Protein AF-A0A4Q0LQP7-F1 (afdb_monomer_lite)

Structure (mmCIF, N/CA/C/O backbone):
data_AF-A0A4Q0LQP7-F1
#
_entry.id   AF-A0A4Q0LQP7-F1
#
loop_
_atom_site.group_PDB
_atom_site.id
_atom_site.type_symbol
_atom_site.label_atom_id
_atom_site.label_alt_id
_atom_site.label_comp_id
_atom_site.label_asym_id
_atom_site.label_entity_id
_atom_site.label_seq_id
_atom_site.pdbx_PDB_ins_code
_atom_site.Cartn_x
_atom_site.Cartn_y
_atom_site.Cartn_z
_atom_site.occupancy
_atom_site.B_iso_or_equiv
_atom_site.auth_seq_id
_atom_site.auth_comp_id
_atom_site.auth_asym_id
_atom_site.auth_atom_id
_atom_site.pdbx_PDB_model_num
ATOM 1 N N . MET A 1 1 ? 5.073 -2.987 -25.638 1.00 59.25 1 MET A N 1
ATOM 2 C CA . MET A 1 1 ? 6.268 -2.720 -24.806 1.00 59.25 1 MET A CA 1
ATOM 3 C C . MET A 1 1 ? 6.716 -4.019 -24.148 1.00 59.25 1 MET A C 1
ATOM 5 O O . MET A 1 1 ? 5.891 -4.662 -23.502 1.00 59.25 1 MET A O 1
ATOM 9 N N . LYS A 1 2 ? 7.966 -4.458 -24.356 1.00 67.31 2 LYS A N 1
ATOM 10 C CA . LYS A 1 2 ? 8.493 -5.663 -23.695 1.00 67.31 2 LYS A CA 1
ATOM 11 C C . LYS A 1 2 ? 8.676 -5.335 -22.215 1.00 67.31 2 LYS A C 1
ATOM 13 O O . LYS A 1 2 ? 9.517 -4.520 -21.860 1.00 67.31 2 LYS A O 1
ATOM 18 N N . THR A 1 3 ? 7.813 -5.884 -21.370 1.00 70.31 3 THR A N 1
ATOM 19 C CA . THR A 1 3 ? 7.786 -5.569 -19.940 1.00 70.31 3 THR A CA 1
ATOM 20 C C . THR A 1 3 ? 8.863 -6.390 -19.235 1.00 70.31 3 THR A C 1
ATOM 22 O O . THR A 1 3 ? 8.670 -7.578 -18.989 1.00 70.31 3 THR A O 1
ATOM 25 N N . THR A 1 4 ? 10.022 -5.780 -18.980 1.00 87.50 4 THR A N 1
ATOM 26 C CA . THR A 1 4 ? 11.110 -6.386 -18.197 1.00 87.50 4 THR A CA 1
ATOM 27 C C . THR A 1 4 ? 10.809 -6.310 -16.703 1.00 87.50 4 THR A C 1
ATOM 29 O O . THR A 1 4 ? 10.023 -5.471 -16.261 1.00 87.50 4 THR A O 1
ATOM 32 N N . ASP A 1 5 ? 11.453 -7.157 -15.901 1.00 88.88 5 ASP A N 1
ATOM 33 C CA . ASP A 1 5 ? 11.241 -7.156 -14.447 1.00 88.88 5 ASP A CA 1
ATOM 34 C C . ASP A 1 5 ? 11.709 -5.863 -13.780 1.00 88.88 5 ASP A C 1
ATOM 36 O O . ASP A 1 5 ? 11.017 -5.334 -12.913 1.00 88.88 5 ASP A O 1
ATOM 40 N N . SER A 1 6 ? 12.809 -5.283 -14.264 1.00 90.94 6 SER A N 1
ATOM 41 C CA . SER A 1 6 ? 13.293 -3.970 -13.827 1.00 90.94 6 SER A CA 1
ATOM 42 C C . SER A 1 6 ? 12.255 -2.863 -14.028 1.00 90.94 6 SER A C 1
ATOM 44 O O . SER A 1 6 ? 12.038 -2.044 -13.138 1.00 90.94 6 SER A O 1
ATOM 46 N N . LEU A 1 7 ? 11.561 -2.868 -15.167 1.00 91.19 7 LEU A N 1
ATOM 47 C CA . LEU A 1 7 ? 10.501 -1.911 -15.455 1.00 91.19 7 LEU A CA 1
ATOM 48 C C . LEU A 1 7 ? 9.297 -2.114 -14.528 1.00 91.19 7 LEU A C 1
ATOM 50 O O . LEU A 1 7 ? 8.746 -1.136 -14.032 1.00 91.19 7 LEU A O 1
ATOM 54 N N . ILE A 1 8 ? 8.884 -3.361 -14.278 1.00 91.12 8 ILE A N 1
ATOM 55 C CA . ILE A 1 8 ? 7.777 -3.645 -13.353 1.00 91.12 8 ILE A CA 1
ATOM 56 C C . ILE A 1 8 ? 8.114 -3.132 -11.948 1.00 91.12 8 ILE A C 1
ATOM 58 O O . ILE A 1 8 ? 7.273 -2.487 -11.326 1.00 91.12 8 ILE A O 1
ATOM 62 N N . LEU A 1 9 ? 9.340 -3.364 -11.467 1.00 92.19 9 LEU A N 1
ATOM 63 C CA . LEU A 1 9 ? 9.798 -2.843 -10.177 1.00 92.19 9 LEU A CA 1
ATOM 64 C C . LEU A 1 9 ? 9.791 -1.311 -10.148 1.00 92.19 9 LEU A C 1
ATOM 66 O O . LEU A 1 9 ? 9.243 -0.727 -9.215 1.00 92.19 9 LEU A O 1
ATOM 70 N N . ALA A 1 10 ? 10.331 -0.658 -11.180 1.00 92.50 10 ALA A N 1
ATOM 71 C CA . ALA A 1 10 ? 10.339 0.801 -11.279 1.00 92.50 10 ALA A CA 1
ATOM 72 C C . ALA A 1 10 ? 8.916 1.387 -11.264 1.00 92.50 10 ALA A C 1
ATOM 74 O O . ALA A 1 10 ? 8.652 2.358 -10.556 1.00 92.50 10 ALA A O 1
ATOM 75 N N . LEU A 1 11 ? 7.981 0.763 -11.984 1.00 91.81 11 LEU A N 1
ATOM 76 C CA . LEU A 1 11 ? 6.573 1.160 -12.003 1.00 91.81 11 LEU A CA 1
ATOM 77 C C . LEU A 1 11 ? 5.895 0.971 -10.640 1.00 91.81 11 LEU A C 1
ATOM 79 O O . LEU A 1 11 ? 5.125 1.830 -10.228 1.00 91.81 11 LEU A O 1
ATOM 83 N N . LEU A 1 12 ? 6.193 -0.109 -9.913 1.00 90.94 12 LEU A N 1
ATOM 84 C CA . LEU A 1 12 ? 5.658 -0.324 -8.562 1.00 90.94 12 LEU A CA 1
ATOM 85 C C . LEU A 1 12 ? 6.193 0.706 -7.558 1.00 90.94 12 LEU A C 1
ATOM 87 O O . LEU A 1 12 ? 5.434 1.209 -6.729 1.00 90.94 12 LEU A O 1
ATOM 91 N N . ILE A 1 13 ? 7.478 1.056 -7.653 1.00 90.19 13 ILE A N 1
ATOM 92 C CA . ILE A 1 13 ? 8.085 2.114 -6.835 1.00 90.19 13 ILE A CA 1
ATOM 93 C C . ILE A 1 13 ? 7.454 3.469 -7.170 1.00 90.19 13 ILE A C 1
ATOM 95 O O . ILE A 1 13 ? 7.105 4.225 -6.262 1.00 90.19 13 ILE A O 1
ATOM 99 N N . TRP A 1 14 ? 7.252 3.762 -8.459 1.00 92.06 14 TRP A N 1
ATOM 100 C CA . TRP A 1 14 ? 6.548 4.968 -8.892 1.00 92.06 14 TRP A CA 1
ATOM 101 C C . TRP A 1 14 ? 5.140 5.002 -8.301 1.00 92.06 14 TRP A C 1
ATOM 103 O O . TRP A 1 14 ? 4.782 5.985 -7.651 1.00 92.06 14 TRP A O 1
ATOM 113 N N . GLN A 1 15 ? 4.362 3.930 -8.469 1.00 91.56 15 GLN A N 1
ATOM 114 C CA . GLN A 1 15 ? 3.002 3.831 -7.945 1.00 91.56 15 GLN A CA 1
ATOM 115 C C . GLN A 1 15 ? 2.959 4.184 -6.451 1.00 91.56 15 GLN A C 1
ATOM 117 O O . GLN A 1 15 ? 2.160 5.035 -6.048 1.00 91.56 15 GLN A O 1
ATOM 122 N N . ALA A 1 16 ? 3.862 3.596 -5.657 1.00 88.69 16 ALA A N 1
ATOM 123 C CA . ALA A 1 16 ? 3.987 3.877 -4.230 1.00 88.69 16 ALA A CA 1
ATOM 124 C C . ALA A 1 16 ? 4.318 5.354 -3.952 1.00 88.69 16 ALA A C 1
ATOM 126 O O . ALA A 1 16 ? 3.662 5.976 -3.119 1.00 88.69 16 ALA A O 1
ATOM 127 N N . LYS A 1 17 ? 5.266 5.943 -4.692 1.00 91.25 17 LYS A N 1
ATOM 128 C CA . LYS A 1 17 ? 5.640 7.363 -4.564 1.00 91.25 17 LYS A CA 1
ATOM 129 C C . LYS A 1 17 ? 4.481 8.313 -4.887 1.00 91.25 17 LYS A C 1
ATOM 131 O O . LYS A 1 17 ? 4.354 9.354 -4.256 1.00 91.25 17 LYS A O 1
ATOM 136 N N . THR A 1 18 ? 3.635 7.961 -5.853 1.00 90.81 18 THR A N 1
ATOM 137 C CA . THR A 1 18 ? 2.458 8.767 -6.232 1.00 90.81 18 THR A CA 1
ATOM 138 C C . THR A 1 18 ? 1.253 8.600 -5.308 1.00 90.81 18 THR A C 1
ATOM 140 O O . THR A 1 18 ? 0.270 9.316 -5.471 1.00 90.81 18 THR A O 1
ATOM 143 N N . GLY A 1 19 ? 1.285 7.648 -4.370 1.00 88.81 19 GLY A N 1
ATOM 144 C CA . GLY A 1 19 ? 0.161 7.378 -3.468 1.00 88.81 19 GLY A CA 1
ATOM 145 C C . GLY A 1 19 ? -1.069 6.765 -4.151 1.00 88.81 19 GLY A C 1
ATOM 146 O O . GLY A 1 19 ? -2.161 6.775 -3.586 1.00 88.81 19 GLY A O 1
ATOM 147 N N . ILE A 1 20 ? -0.930 6.224 -5.368 1.00 89.44 20 ILE A N 1
ATOM 148 C CA . ILE A 1 20 ? -2.043 5.581 -6.076 1.00 89.44 20 ILE A CA 1
ATOM 149 C C . ILE A 1 20 ? -2.214 4.157 -5.535 1.00 89.44 20 ILE A C 1
ATOM 151 O O . ILE A 1 20 ? -1.555 3.219 -5.980 1.00 89.44 20 ILE A O 1
ATOM 155 N N . GLU A 1 21 ? -3.144 3.976 -4.598 1.00 85.19 21 GLU A N 1
ATOM 156 C CA . GLU A 1 21 ? -3.421 2.659 -3.998 1.00 85.19 21 GLU A CA 1
ATOM 157 C C . GLU A 1 21 ? -4.044 1.662 -5.000 1.00 85.19 21 GLU A C 1
ATOM 159 O O . GLU A 1 21 ? -3.853 0.451 -4.897 1.00 85.19 21 GLU A O 1
ATOM 164 N N . SER A 1 22 ? -4.777 2.152 -6.007 1.00 85.19 22 SER A N 1
ATOM 165 C CA . SER A 1 22 ? -5.470 1.305 -6.988 1.00 85.19 22 SER A CA 1
ATOM 166 C C . SER A 1 22 ? -4.581 0.957 -8.182 1.00 85.19 22 SER A C 1
ATOM 168 O O . SER A 1 22 ? -4.269 1.821 -9.001 1.00 85.19 22 SER A O 1
ATOM 170 N N . GLN A 1 23 ? -4.259 -0.332 -8.352 1.00 83.19 23 GLN A N 1
ATOM 171 C CA . GLN A 1 23 ? -3.518 -0.815 -9.528 1.00 83.19 23 GLN A CA 1
ATOM 172 C C . GLN A 1 23 ? -4.247 -0.547 -10.846 1.00 83.19 23 GLN A C 1
ATOM 174 O O . GLN A 1 23 ? -3.602 -0.265 -11.853 1.00 83.19 23 GLN A O 1
ATOM 179 N N . ARG A 1 24 ? -5.585 -0.581 -10.844 1.00 85.44 24 ARG A N 1
ATOM 180 C CA . ARG A 1 24 ? -6.383 -0.263 -12.030 1.00 85.44 24 ARG A CA 1
ATOM 181 C C . ARG A 1 24 ? -6.182 1.189 -12.450 1.00 85.44 24 ARG A C 1
ATOM 183 O O . ARG A 1 24 ? -5.803 1.426 -13.590 1.00 85.44 24 ARG A O 1
ATOM 190 N N . ARG A 1 25 ? -6.355 2.127 -11.512 1.00 87.38 25 ARG A N 1
ATOM 191 C CA . ARG A 1 25 ? -6.147 3.562 -11.772 1.00 87.38 25 ARG A CA 1
ATOM 192 C C . ARG A 1 25 ? -4.713 3.851 -12.200 1.00 87.38 25 ARG A C 1
ATOM 194 O O . ARG A 1 25 ? -4.494 4.662 -13.084 1.00 87.38 25 ARG A O 1
ATOM 201 N N . PHE A 1 26 ? -3.743 3.167 -11.596 1.00 89.81 26 PHE A N 1
ATOM 202 C CA . PHE A 1 26 ? -2.345 3.310 -11.987 1.00 89.81 26 PHE A CA 1
ATOM 203 C C . PHE A 1 26 ? -2.095 2.826 -13.422 1.00 89.81 26 PHE A C 1
ATOM 205 O O . PHE A 1 26 ? -1.426 3.508 -14.188 1.00 89.81 26 PHE A O 1
ATOM 212 N N . CYS A 1 27 ? -2.662 1.681 -13.819 1.00 87.25 27 CYS A N 1
ATOM 213 C CA . CYS A 1 27 ? -2.535 1.187 -15.193 1.00 87.25 27 CYS A CA 1
ATOM 214 C C . CYS A 1 27 ? -3.237 2.097 -16.208 1.00 87.25 27 CYS A C 1
ATOM 216 O O . CYS A 1 27 ? -2.744 2.228 -17.320 1.00 87.25 27 CYS A O 1
ATOM 218 N N . GLU A 1 28 ? -4.341 2.751 -15.835 1.00 87.38 28 GLU A N 1
ATOM 219 C CA . GLU A 1 28 ? -5.027 3.740 -16.684 1.00 87.38 28 GLU A CA 1
ATOM 220 C C . GLU A 1 28 ? -4.135 4.952 -17.014 1.00 87.38 28 GLU A C 1
ATOM 222 O O . GLU A 1 28 ? -4.303 5.555 -18.068 1.00 87.38 28 GLU A O 1
ATOM 227 N N . CYS A 1 29 ? -3.128 5.267 -16.188 1.00 86.38 29 CYS A N 1
ATOM 228 C CA . CYS A 1 29 ? -2.126 6.290 -16.511 1.00 86.38 29 CYS A CA 1
ATOM 229 C C . CYS A 1 29 ? -1.181 5.881 -17.658 1.00 86.38 29 CYS A C 1
ATOM 231 O O . CYS A 1 29 ? -0.463 6.726 -18.191 1.00 86.38 29 CYS A O 1
ATOM 233 N N . PHE A 1 30 ? -1.160 4.601 -18.040 1.00 83.94 30 PHE A N 1
ATOM 234 C CA . PHE A 1 30 ? -0.284 4.061 -19.074 1.00 83.94 30 PHE A CA 1
ATOM 235 C C . PHE A 1 30 ? -1.102 3.281 -20.108 1.00 83.94 30 PHE A C 1
ATOM 237 O O . PHE A 1 30 ? -1.362 2.089 -19.948 1.00 83.94 30 PHE A O 1
ATOM 244 N N . ASN A 1 31 ? -1.421 3.918 -21.237 1.00 74.31 31 ASN A N 1
ATOM 245 C CA . ASN A 1 31 ? -2.233 3.330 -22.318 1.00 74.31 31 ASN A CA 1
ATOM 246 C C . ASN A 1 31 ? -1.709 1.982 -22.866 1.00 74.31 31 ASN A C 1
ATOM 248 O O . ASN A 1 31 ? -2.442 1.245 -23.519 1.00 74.31 31 ASN A O 1
ATOM 252 N N . CYS A 1 32 ? -0.441 1.640 -22.620 1.00 77.00 32 CYS A N 1
ATOM 253 C CA . CYS A 1 32 ? 0.202 0.417 -23.100 1.00 77.00 32 CYS A CA 1
ATOM 254 C C . CYS A 1 32 ? 0.354 -0.688 -22.036 1.00 77.00 32 CYS A C 1
ATOM 256 O O . CYS A 1 32 ? 0.896 -1.759 -22.340 1.00 77.00 32 CYS A O 1
ATOM 258 N N . LEU A 1 33 ? -0.098 -0.457 -20.797 1.00 82.44 33 LEU A N 1
ATOM 259 C CA . LEU A 1 33 ? 0.068 -1.389 -19.686 1.00 82.44 33 LEU A CA 1
ATOM 260 C C . LEU A 1 33 ? -1.211 -2.204 -19.459 1.00 82.44 33 LEU A C 1
ATOM 262 O O . LEU A 1 33 ? -2.202 -1.734 -18.911 1.00 82.44 33 LEU A O 1
ATOM 266 N N . SER A 1 34 ? -1.186 -3.483 -19.839 1.00 87.25 34 SER A N 1
ATOM 267 C CA . SER A 1 34 ? -2.292 -4.391 -19.519 1.00 87.25 34 SER A CA 1
ATOM 268 C C . SER A 1 34 ? -2.347 -4.642 -18.012 1.00 87.25 34 SER A C 1
ATOM 270 O O . SER A 1 34 ? -1.454 -5.295 -17.467 1.00 87.25 34 SER A O 1
ATOM 272 N N . HIS A 1 35 ? -3.433 -4.209 -17.366 1.00 86.56 35 HIS A N 1
ATOM 273 C CA . HIS A 1 35 ? -3.674 -4.399 -15.931 1.00 86.56 35 HIS A CA 1
ATOM 274 C C . HIS A 1 35 ? -3.486 -5.857 -15.481 1.00 86.56 35 HIS A C 1
ATOM 276 O O . HIS A 1 35 ? -2.786 -6.133 -14.511 1.00 86.56 35 HIS A O 1
ATOM 282 N N . SER A 1 36 ? -4.037 -6.824 -16.226 1.00 88.94 36 SER A N 1
ATOM 283 C CA . SER A 1 36 ? -3.901 -8.247 -15.880 1.00 88.94 36 SER A CA 1
ATOM 284 C C . SER A 1 36 ? -2.446 -8.726 -15.942 1.00 88.94 36 SER A C 1
ATOM 286 O O . SER A 1 36 ? -1.964 -9.401 -15.027 1.00 88.94 36 SER A O 1
ATOM 288 N N . ARG A 1 37 ? -1.712 -8.346 -17.000 1.00 88.31 37 ARG A N 1
ATOM 289 C CA . ARG A 1 37 ? -0.303 -8.733 -17.164 1.00 88.31 37 ARG A CA 1
ATOM 290 C C . ARG A 1 37 ? 0.577 -8.076 -16.108 1.00 88.31 37 ARG A C 1
ATOM 292 O O . ARG A 1 37 ? 1.387 -8.781 -15.512 1.00 88.31 37 ARG A O 1
ATOM 299 N N . PHE A 1 38 ? 0.388 -6.779 -15.860 1.00 88.44 38 PHE A N 1
ATOM 300 C CA . PHE A 1 38 ? 1.093 -6.038 -14.819 1.00 88.44 38 PHE A CA 1
ATOM 301 C C . PHE A 1 38 ? 0.901 -6.713 -13.460 1.00 88.44 38 PHE A C 1
ATOM 303 O O . PHE A 1 38 ? 1.877 -7.200 -12.899 1.00 88.44 38 PHE A O 1
ATOM 310 N N . ASN A 1 39 ? -0.343 -6.906 -13.009 1.00 89.81 39 ASN A N 1
ATOM 311 C CA . ASN A 1 39 ? -0.625 -7.495 -11.696 1.00 89.81 39 ASN A CA 1
ATOM 312 C C . ASN A 1 39 ? -0.061 -8.915 -11.560 1.00 89.81 39 ASN A C 1
ATOM 314 O O . ASN A 1 39 ? 0.433 -9.293 -10.498 1.00 89.81 39 ASN A O 1
ATOM 318 N N . ARG A 1 40 ? -0.125 -9.726 -12.627 1.00 90.94 40 ARG A N 1
ATOM 319 C CA . ARG A 1 40 ? 0.466 -11.071 -12.622 1.00 90.94 40 ARG A CA 1
ATOM 320 C C . ARG A 1 40 ? 1.985 -11.016 -12.452 1.00 90.94 40 ARG A C 1
ATOM 322 O O . ARG A 1 40 ? 2.513 -11.774 -11.645 1.00 90.94 40 ARG A O 1
ATOM 329 N N . ARG A 1 41 ? 2.677 -10.132 -13.177 1.00 91.62 41 ARG A N 1
ATOM 330 C CA . ARG A 1 41 ? 4.137 -9.959 -13.068 1.00 91.62 41 ARG A CA 1
ATOM 331 C C . ARG A 1 41 ? 4.536 -9.373 -11.715 1.00 91.62 41 ARG A C 1
ATOM 333 O O . ARG A 1 41 ? 5.451 -9.893 -11.092 1.00 91.62 41 ARG A O 1
ATOM 340 N N . SER A 1 42 ? 3.805 -8.381 -11.208 1.00 90.75 42 SER A N 1
ATOM 341 C CA . SER A 1 42 ? 4.026 -7.821 -9.869 1.00 90.75 42 SER A CA 1
ATOM 342 C C . SER A 1 42 ? 3.949 -8.898 -8.786 1.00 90.75 42 SER A C 1
ATOM 344 O O . SER A 1 42 ? 4.794 -8.930 -7.899 1.00 90.75 42 SER A O 1
ATOM 346 N N . ARG A 1 43 ? 2.983 -9.825 -8.883 1.00 91.38 43 ARG A N 1
ATOM 347 C CA . ARG A 1 43 ? 2.885 -10.969 -7.961 1.00 91.38 43 ARG A CA 1
ATOM 348 C C . ARG A 1 43 ? 4.070 -11.929 -8.070 1.00 91.38 43 ARG A C 1
ATOM 350 O O . ARG A 1 43 ? 4.528 -12.416 -7.046 1.00 91.38 43 ARG A O 1
ATOM 357 N N . GLN A 1 44 ? 4.578 -12.188 -9.276 1.00 93.50 44 GLN A N 1
ATOM 358 C CA . GLN A 1 44 ? 5.768 -13.033 -9.465 1.00 93.50 44 GLN A CA 1
ATOM 359 C C . GLN A 1 44 ? 7.019 -12.423 -8.818 1.00 93.50 44 GLN A C 1
ATOM 361 O O . GLN A 1 44 ? 7.845 -13.151 -8.280 1.00 93.50 44 GLN A O 1
ATOM 366 N N . LEU A 1 45 ? 7.133 -11.093 -8.822 1.00 93.19 45 LEU A N 1
ATOM 367 C CA . LEU A 1 45 ? 8.261 -10.362 -8.234 1.00 93.19 45 LEU A CA 1
ATOM 368 C C . LEU A 1 45 ? 8.083 -10.042 -6.744 1.00 93.19 45 LEU A C 1
ATOM 370 O O . LEU A 1 45 ? 8.950 -9.408 -6.147 1.00 93.19 45 LEU A O 1
ATOM 374 N N . LEU A 1 46 ? 6.982 -10.478 -6.127 1.00 90.62 46 LEU A N 1
ATOM 375 C CA . LEU A 1 46 ? 6.637 -10.116 -4.755 1.00 90.62 46 LEU A CA 1
ATOM 376 C C . LEU A 1 46 ? 7.729 -10.519 -3.754 1.00 90.62 46 LEU A C 1
ATOM 378 O O . LEU A 1 46 ? 8.066 -9.731 -2.875 1.00 90.62 46 LEU A O 1
ATOM 382 N N . GLN A 1 47 ? 8.330 -11.700 -3.925 1.00 92.19 47 GLN A N 1
ATOM 383 C CA . GLN A 1 47 ? 9.412 -12.160 -3.050 1.00 92.19 47 GLN A CA 1
ATOM 384 C C . GLN A 1 47 ? 10.651 -11.263 -3.124 1.00 92.19 47 GLN A C 1
ATOM 386 O O . GLN A 1 47 ? 11.215 -10.901 -2.095 1.00 92.19 47 GLN A O 1
ATOM 391 N N . LEU A 1 48 ? 11.031 -10.830 -4.328 1.00 92.12 48 LEU A N 1
ATOM 392 C CA . LEU A 1 48 ? 12.151 -9.910 -4.517 1.00 92.12 48 LEU A CA 1
ATOM 393 C C . LEU A 1 48 ? 11.864 -8.543 -3.880 1.00 92.12 48 LEU 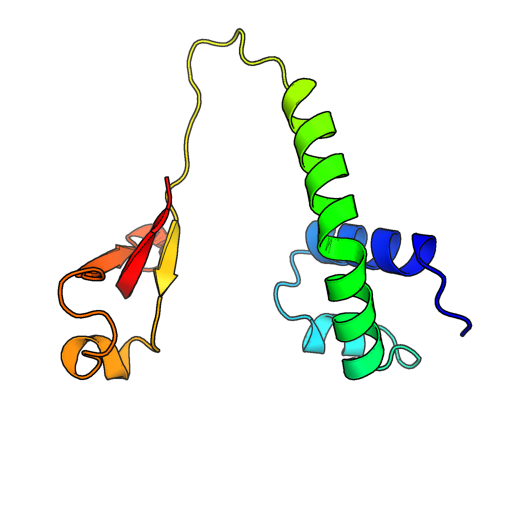A C 1
ATOM 395 O O . LEU A 1 48 ? 12.730 -7.963 -3.232 1.00 92.12 48 LEU A O 1
ATOM 399 N N . ILE A 1 49 ? 10.632 -8.041 -4.009 1.00 90.94 49 ILE A N 1
ATOM 400 C CA . ILE A 1 49 ? 10.208 -6.789 -3.363 1.00 90.94 49 ILE A CA 1
ATOM 401 C C . ILE A 1 49 ? 10.311 -6.902 -1.840 1.00 90.94 49 ILE A C 1
ATOM 403 O O . ILE A 1 49 ? 10.785 -5.968 -1.191 1.00 90.94 49 ILE A O 1
ATOM 407 N N . TYR A 1 50 ? 9.900 -8.037 -1.267 1.00 90.62 50 TYR A N 1
ATOM 408 C CA . TYR A 1 50 ? 10.067 -8.288 0.162 1.00 90.62 50 TYR A CA 1
ATOM 409 C C . TYR A 1 50 ? 11.539 -8.270 0.566 1.00 90.62 50 TYR A C 1
ATOM 411 O O . TYR A 1 50 ? 11.879 -7.583 1.524 1.00 90.62 50 TYR A O 1
ATOM 419 N N . GLN A 1 51 ? 12.420 -8.940 -0.178 1.00 92.75 51 GLN A N 1
ATOM 420 C CA . GLN A 1 51 ? 13.860 -8.923 0.099 1.00 92.75 51 GLN A CA 1
ATOM 421 C C . GLN A 1 51 ? 14.437 -7.503 0.056 1.00 92.75 51 GLN A C 1
ATOM 423 O O . GLN A 1 51 ? 15.103 -7.091 1.002 1.00 92.75 51 GLN A O 1
ATOM 428 N N . ILE A 1 52 ? 14.114 -6.720 -0.980 1.00 90.06 52 ILE A N 1
ATOM 429 C CA . ILE A 1 52 ? 14.544 -5.317 -1.092 1.00 90.06 52 ILE A CA 1
ATOM 430 C C . ILE A 1 52 ? 14.084 -4.516 0.130 1.00 90.06 52 ILE A C 1
ATOM 432 O O . ILE A 1 52 ? 14.880 -3.799 0.731 1.00 90.06 52 ILE A O 1
ATOM 436 N N . ARG A 1 53 ? 12.814 -4.659 0.532 1.00 89.06 53 ARG A N 1
ATOM 437 C CA . ARG A 1 53 ? 12.270 -3.969 1.708 1.00 89.06 53 ARG A CA 1
ATOM 438 C C . ARG A 1 53 ? 13.003 -4.367 2.989 1.00 89.06 53 ARG A C 1
ATOM 440 O O . ARG A 1 53 ? 13.314 -3.490 3.786 1.00 89.06 53 ARG A O 1
ATOM 447 N N . GLN A 1 54 ? 13.293 -5.651 3.182 1.00 89.12 54 GLN A N 1
ATOM 448 C CA . GLN A 1 54 ? 14.013 -6.126 4.365 1.00 89.12 54 GLN A CA 1
ATOM 449 C C . GLN A 1 54 ? 15.432 -5.555 4.426 1.00 89.12 54 GLN A C 1
ATOM 451 O O . GLN A 1 54 ? 15.840 -5.056 5.472 1.00 89.12 54 GLN A O 1
ATOM 456 N N . GLU A 1 55 ? 16.161 -5.554 3.309 1.00 90.69 55 GLU A N 1
ATOM 457 C CA . GLU A 1 55 ? 17.503 -4.961 3.250 1.00 90.69 55 GLU A CA 1
ATOM 458 C C . GLU A 1 55 ? 17.484 -3.443 3.453 1.00 90.69 55 GLU A C 1
ATOM 460 O O . GLU A 1 55 ? 18.380 -2.894 4.091 1.00 90.69 55 GLU A O 1
ATOM 465 N N . MET A 1 56 ? 16.455 -2.749 2.962 1.00 86.62 56 MET A N 1
ATOM 466 C CA . MET A 1 56 ? 16.264 -1.327 3.255 1.00 86.62 56 MET A CA 1
ATOM 467 C C . MET A 1 56 ? 15.980 -1.086 4.739 1.00 86.62 56 MET A C 1
ATOM 469 O O . MET A 1 56 ? 16.592 -0.203 5.330 1.00 86.62 56 MET A O 1
ATOM 473 N N . ASN A 1 57 ? 15.100 -1.884 5.348 1.00 84.19 57 ASN A N 1
ATOM 474 C CA . ASN A 1 57 ? 14.748 -1.763 6.762 1.00 84.19 57 ASN A CA 1
ATOM 475 C C . ASN A 1 57 ? 15.956 -1.994 7.680 1.00 84.19 57 ASN A C 1
ATOM 477 O O . ASN A 1 57 ? 16.089 -1.296 8.676 1.00 84.19 57 ASN A O 1
ATOM 481 N N . LYS A 1 58 ? 16.873 -2.907 7.330 1.00 85.62 58 LYS A N 1
ATOM 482 C CA . LYS A 1 58 ? 18.130 -3.117 8.077 1.00 85.62 58 LYS A CA 1
ATOM 483 C C . LYS A 1 58 ? 19.038 -1.885 8.109 1.00 85.62 58 LYS A C 1
ATOM 485 O O . LYS A 1 58 ? 19.845 -1.757 9.019 1.00 85.62 58 LYS A O 1
ATOM 490 N N . LYS A 1 59 ? 18.947 -1.011 7.101 1.00 82.44 59 LYS A N 1
ATOM 491 C CA . LYS A 1 59 ? 19.742 0.226 7.012 1.00 82.44 59 LYS A CA 1
ATOM 492 C C . LYS A 1 59 ? 19.126 1.389 7.784 1.00 82.44 59 LYS A C 1
ATOM 494 O O . LYS A 1 59 ? 19.773 2.424 7.911 1.00 82.44 59 LYS A O 1
ATOM 499 N N . VAL A 1 60 ? 17.882 1.255 8.240 1.00 79.25 60 VAL A N 1
ATOM 500 C CA . VAL A 1 60 ? 17.247 2.265 9.084 1.00 79.25 60 VAL A CA 1
ATOM 501 C C . VAL A 1 60 ? 17.871 2.149 10.469 1.00 79.25 60 VAL A C 1
ATOM 503 O O . VAL A 1 60 ? 17.687 1.142 11.147 1.00 79.25 60 VAL A O 1
ATOM 506 N N . ASP A 1 61 ? 18.637 3.164 10.865 1.00 70.81 61 ASP A N 1
ATOM 507 C CA . ASP A 1 61 ? 19.204 3.243 12.208 1.00 70.81 61 ASP A CA 1
ATOM 508 C C . ASP A 1 61 ? 18.077 3.471 13.226 1.00 70.81 61 ASP A C 1
ATOM 510 O O . ASP A 1 61 ? 17.394 4.497 13.207 1.00 70.81 61 ASP A O 1
ATOM 514 N N . LEU A 1 62 ? 17.860 2.478 14.087 1.00 70.56 62 LEU A N 1
ATOM 515 C CA . LEU A 1 62 ? 16.847 2.494 15.141 1.00 70.56 62 LEU A CA 1
ATOM 516 C C . LEU A 1 62 ? 17.423 2.928 16.498 1.00 70.56 62 LEU A C 1
ATOM 518 O O . LEU A 1 62 ? 16.725 2.831 17.501 1.00 70.56 62 LEU A O 1
ATOM 522 N N . ASN A 1 63 ? 18.664 3.428 16.558 1.00 69.81 63 ASN A N 1
ATOM 523 C CA . ASN A 1 63 ? 19.297 3.877 17.808 1.00 69.81 63 ASN A CA 1
ATOM 524 C C . ASN A 1 63 ? 18.642 5.127 18.446 1.00 69.81 63 ASN A C 1
ATOM 526 O O . ASN A 1 63 ? 19.088 5.592 19.495 1.00 69.81 63 ASN A O 1
ATOM 530 N N . GLY A 1 64 ? 17.571 5.671 17.854 1.00 67.00 64 GLY A N 1
ATOM 531 C CA . GLY A 1 64 ? 16.690 6.667 18.470 1.00 67.00 64 GLY A CA 1
ATOM 532 C C . GLY A 1 64 ? 15.580 6.019 19.312 1.00 67.00 64 GLY A C 1
ATOM 533 O O . GLY A 1 64 ? 14.933 5.072 18.881 1.00 67.00 64 GLY A O 1
ATOM 534 N N . GLN A 1 65 ? 15.322 6.560 20.506 1.00 64.25 65 GLN A N 1
ATOM 535 C CA . GLN A 1 65 ? 14.533 5.948 21.594 1.00 64.25 65 GLN A CA 1
ATOM 536 C C . GLN A 1 65 ? 13.045 5.633 21.311 1.00 64.25 65 GLN A C 1
ATOM 538 O O . GLN A 1 65 ? 12.386 5.063 22.179 1.00 64.25 65 GLN A O 1
ATOM 543 N N . PHE A 1 66 ? 12.490 5.960 20.137 1.00 67.50 66 PHE A N 1
ATOM 544 C CA . PHE A 1 66 ? 11.058 5.784 19.869 1.00 67.50 66 PHE A CA 1
ATOM 545 C C . PHE A 1 66 ? 10.777 5.239 18.465 1.00 67.50 66 PHE A C 1
ATOM 547 O O . PHE A 1 66 ? 10.897 5.945 17.465 1.00 67.50 66 PHE A O 1
ATOM 554 N N . LEU A 1 67 ? 10.322 3.986 18.408 1.00 69.75 67 LEU A N 1
ATOM 555 C CA . LEU A 1 67 ? 9.720 3.386 17.221 1.00 69.75 67 LEU A CA 1
ATOM 556 C C . LEU A 1 67 ? 8.198 3.569 17.290 1.00 69.75 67 LEU A C 1
ATOM 558 O O . LEU A 1 67 ? 7.531 2.972 18.134 1.00 69.75 67 LEU A O 1
ATOM 562 N N . ILE A 1 68 ? 7.637 4.382 16.393 1.00 70.56 68 ILE A N 1
ATOM 563 C CA . ILE A 1 68 ? 6.182 4.518 16.258 1.00 70.56 68 ILE A CA 1
ATOM 564 C C . ILE A 1 68 ? 5.690 3.414 15.325 1.00 70.56 68 ILE A C 1
ATOM 566 O O . ILE A 1 68 ? 5.782 3.520 14.103 1.00 70.56 68 ILE A O 1
ATOM 570 N N . ILE A 1 69 ? 5.174 2.343 15.918 1.00 71.31 69 ILE A N 1
ATOM 571 C CA 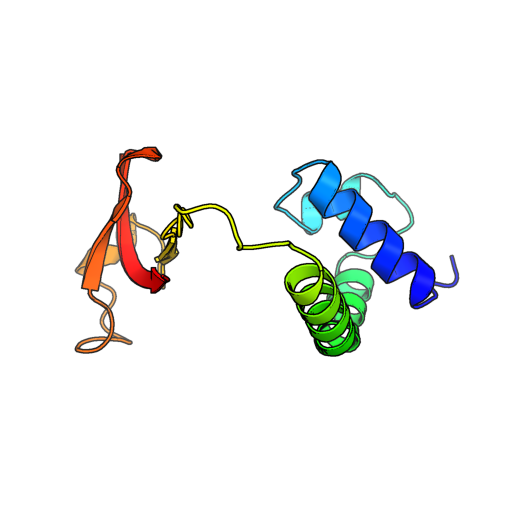. ILE A 1 69 ? 4.524 1.257 15.190 1.00 71.31 69 ILE A CA 1
ATOM 572 C C . ILE A 1 69 ? 3.070 1.668 14.916 1.00 71.31 69 ILE A C 1
ATOM 574 O O . ILE A 1 69 ? 2.237 1.663 15.826 1.00 71.31 69 ILE A O 1
ATOM 578 N N . ASP A 1 70 ? 2.758 2.062 13.675 1.00 72.81 70 ASP A N 1
ATOM 579 C CA . ASP A 1 70 ? 1.378 2.382 13.290 1.00 72.81 70 ASP A CA 1
ATOM 580 C C . ASP A 1 70 ? 0.588 1.106 13.003 1.00 72.81 70 ASP A C 1
ATOM 582 O O . ASP A 1 70 ? 0.835 0.380 12.039 1.00 72.81 70 ASP A O 1
ATOM 586 N N . SER A 1 71 ? -0.413 0.857 13.838 1.00 77.62 71 SER A N 1
ATOM 587 C CA . SER A 1 71 ? -1.315 -0.264 13.634 1.00 77.62 71 SER A CA 1
ATOM 588 C C . SER A 1 71 ? -2.389 0.061 12.594 1.00 77.62 71 SER A C 1
ATOM 590 O O . SER A 1 71 ? -3.100 1.064 12.712 1.00 77.62 71 SER A O 1
ATOM 592 N N . PHE A 1 72 ? -2.609 -0.823 11.621 1.00 83.25 72 PHE A N 1
ATOM 593 C CA . PHE A 1 72 ? -3.648 -0.634 10.606 1.00 83.25 72 PHE A CA 1
ATOM 594 C C . PHE A 1 72 ? -4.650 -1.797 10.566 1.00 83.25 72 PHE A C 1
ATOM 596 O O . PHE A 1 72 ? -4.303 -2.946 10.850 1.00 83.25 72 PHE A O 1
ATOM 603 N N . PRO A 1 73 ? -5.926 -1.518 10.232 1.00 89.00 73 PRO A N 1
ATOM 604 C CA . PRO A 1 73 ? -6.924 -2.564 10.114 1.00 89.00 73 PRO A CA 1
ATOM 605 C C . PRO A 1 73 ? -6.784 -3.311 8.790 1.00 89.00 73 PRO A C 1
ATOM 607 O O . PRO A 1 73 ? -6.627 -2.702 7.730 1.00 89.00 73 PRO A O 1
ATOM 610 N N . VAL A 1 74 ? -6.951 -4.624 8.854 1.00 90.94 74 VAL A N 1
ATOM 611 C CA . VAL A 1 74 ? -7.100 -5.520 7.709 1.00 90.94 74 VAL A CA 1
ATOM 612 C C . VAL A 1 74 ? -8.546 -6.028 7.716 1.00 90.94 74 VAL A C 1
ATOM 614 O O . VAL A 1 74 ? -8.843 -7.030 8.374 1.00 90.94 74 VAL A O 1
ATOM 617 N N . PRO A 1 75 ? -9.484 -5.309 7.065 1.00 91.69 75 PRO A N 1
ATOM 618 C CA . PRO A 1 75 ? -10.885 -5.709 7.015 1.00 91.69 75 PRO A CA 1
ATOM 619 C C . PRO A 1 75 ? -11.056 -6.985 6.184 1.00 91.69 75 PRO A C 1
ATOM 621 O O . PRO A 1 75 ? -10.569 -7.064 5.058 1.00 91.69 75 PRO A O 1
ATOM 624 N N . VAL A 1 76 ? -11.804 -7.961 6.701 1.00 93.75 76 VAL A N 1
ATOM 625 C CA . VAL A 1 76 ? -12.150 -9.188 5.952 1.00 93.75 76 VAL A CA 1
ATOM 626 C C . VAL A 1 76 ? -13.428 -9.027 5.127 1.00 93.75 76 VAL A C 1
ATOM 628 O O . VAL A 1 76 ? -13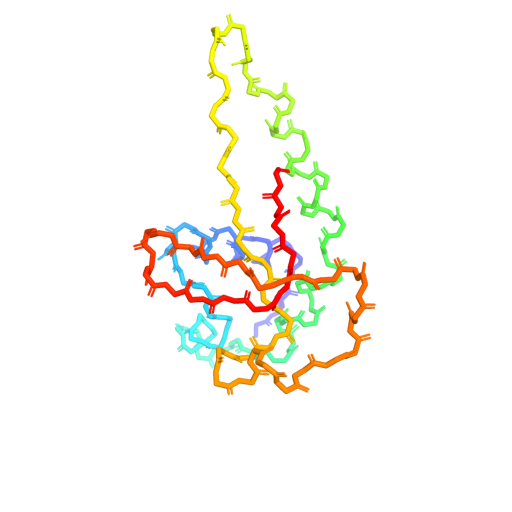.720 -9.835 4.248 1.00 93.75 76 VAL A O 1
ATOM 631 N N . CYS A 1 77 ? -14.212 -7.983 5.395 1.00 91.88 77 CYS A N 1
ATOM 632 C CA . CYS A 1 77 ? -15.394 -7.635 4.620 1.00 91.88 77 CYS A CA 1
ATOM 633 C C . CYS A 1 77 ? -15.619 -6.122 4.583 1.00 91.88 77 CYS A C 1
ATOM 635 O O . CYS A 1 77 ? -15.052 -5.364 5.367 1.00 91.88 77 CYS A O 1
ATOM 637 N N . GLN A 1 78 ? -16.499 -5.689 3.679 1.00 90.56 78 GLN A N 1
ATOM 638 C CA . GLN A 1 78 ? -16.974 -4.306 3.648 1.00 90.56 78 GLN A CA 1
ATOM 639 C C . GLN A 1 78 ? -17.722 -3.950 4.950 1.00 90.56 78 GLN A C 1
ATOM 641 O O . GLN A 1 78 ? -18.431 -4.820 5.469 1.00 90.56 78 GLN A O 1
ATOM 646 N N . PRO A 1 79 ? -17.657 -2.691 5.438 1.00 89.56 79 PRO A N 1
ATOM 647 C CA . PRO A 1 79 ? -18.250 -2.285 6.719 1.00 89.56 79 PRO A CA 1
ATOM 648 C C . PRO A 1 79 ? -19.733 -2.649 6.891 1.00 89.56 79 PRO A C 1
ATOM 650 O O . PRO A 1 79 ? -20.145 -3.108 7.954 1.00 89.56 79 PRO A O 1
ATOM 653 N N . ILE A 1 80 ? -20.524 -2.549 5.814 1.00 91.50 80 ILE A N 1
ATOM 654 C CA . ILE A 1 80 ? -21.951 -2.927 5.766 1.00 91.50 80 ILE A CA 1
ATOM 655 C C . ILE A 1 80 ? -22.208 -4.396 6.169 1.00 91.50 80 ILE A C 1
ATOM 657 O O . ILE A 1 80 ? -23.310 -4.761 6.571 1.00 91.50 80 ILE A O 1
ATOM 661 N N . ARG A 1 81 ? -21.189 -5.263 6.083 1.00 92.44 81 ARG A N 1
ATOM 662 C CA . ARG A 1 81 ? -21.268 -6.699 6.398 1.00 92.44 81 ARG A CA 1
ATOM 663 C C . ARG A 1 81 ? -20.646 -7.068 7.746 1.00 92.44 81 ARG A C 1
ATOM 665 O O . ARG A 1 81 ? -20.676 -8.253 8.076 1.00 92.44 81 ARG A O 1
ATOM 672 N N . ASN A 1 82 ? -20.140 -6.111 8.530 1.00 91.75 82 ASN A N 1
ATOM 673 C CA . ASN A 1 82 ? -19.374 -6.381 9.758 1.00 91.75 82 ASN A CA 1
ATOM 674 C C . ASN A 1 82 ? -20.095 -7.327 10.735 1.00 91.75 82 ASN A C 1
ATOM 676 O O . ASN A 1 82 ? -19.484 -8.247 11.266 1.00 91.75 82 ASN A O 1
ATOM 680 N N . TYR A 1 83 ? -21.405 -7.155 10.933 1.00 89.69 83 TYR A N 1
ATOM 681 C CA . TYR A 1 83 ? -22.180 -7.996 11.857 1.00 89.69 83 TYR A CA 1
ATOM 682 C C . TYR A 1 83 ? -22.599 -9.352 11.267 1.00 89.69 83 TYR A C 1
ATOM 684 O O . TYR A 1 83 ? -22.866 -10.298 12.015 1.00 89.69 83 TYR A O 1
ATOM 692 N N . ARG A 1 84 ? -22.640 -9.458 9.931 1.00 92.56 84 ARG A N 1
ATOM 693 C CA . ARG A 1 84 ? -23.099 -10.650 9.196 1.00 92.56 84 ARG A CA 1
ATOM 694 C C . ARG A 1 84 ? -21.966 -11.621 8.876 1.00 92.56 84 ARG A C 1
ATOM 696 O O . ARG A 1 84 ? -22.205 -12.820 8.792 1.00 92.56 84 ARG A O 1
ATOM 703 N N . ALA A 1 85 ? -20.746 -11.130 8.672 1.00 91.19 85 ALA A N 1
ATOM 704 C CA . ALA A 1 85 ? -19.601 -11.982 8.381 1.00 91.19 85 ALA A CA 1
ATOM 705 C C . ALA A 1 85 ? -19.232 -12.839 9.607 1.00 91.19 85 ALA A C 1
ATOM 707 O O . ALA A 1 85 ? -19.063 -12.319 10.707 1.00 91.19 85 ALA A O 1
ATOM 708 N N . LYS A 1 86 ? -19.125 -14.162 9.416 1.00 88.38 86 LYS A N 1
ATOM 709 C CA . LYS A 1 86 ? -18.764 -15.136 10.470 1.00 88.38 86 LYS A CA 1
ATOM 710 C C . LYS A 1 86 ? -17.650 -16.104 10.067 1.00 88.38 86 LYS A C 1
ATOM 712 O O . LYS A 1 86 ? -17.283 -16.951 10.868 1.00 88.38 86 LYS A O 1
ATOM 717 N N . ILE A 1 87 ? -17.101 -15.969 8.857 1.00 91.81 87 ILE A N 1
ATOM 718 C CA . ILE A 1 87 ? -16.088 -16.887 8.302 1.00 91.81 87 ILE A CA 1
ATOM 719 C C . ILE A 1 87 ? -14.857 -16.989 9.221 1.00 91.81 87 ILE A C 1
ATOM 721 O O . ILE A 1 87 ? -14.302 -18.066 9.378 1.00 91.81 87 ILE A O 1
ATOM 725 N N . PHE A 1 88 ? -14.483 -15.891 9.885 1.00 91.94 88 PHE A N 1
ATOM 726 C CA . PHE A 1 88 ? -13.360 -15.825 10.827 1.00 91.94 88 PHE A CA 1
ATOM 727 C C . PHE A 1 88 ? -13.820 -15.669 12.284 1.00 91.94 88 PHE A C 1
ATOM 729 O O . PHE A 1 88 ? -13.165 -15.002 13.088 1.00 91.94 88 PHE A O 1
ATOM 736 N N . ARG A 1 89 ? -14.982 -16.223 12.645 1.00 90.19 89 ARG A N 1
ATOM 737 C CA . ARG A 1 89 ? -15.485 -16.156 14.024 1.00 90.19 89 ARG A CA 1
ATOM 738 C C . ARG A 1 89 ? -14.465 -16.793 14.978 1.00 90.19 89 ARG A C 1
ATOM 740 O O . ARG A 1 89 ? -13.997 -17.892 14.721 1.00 90.19 89 ARG A O 1
ATOM 747 N N . GLY A 1 90 ? -14.128 -16.090 16.060 1.00 91.69 90 GLY A N 1
ATOM 748 C CA . GLY A 1 90 ? -13.109 -16.515 17.031 1.00 91.69 90 GLY A CA 1
ATOM 749 C C . GLY A 1 90 ? -11.685 -16.042 16.714 1.00 91.69 90 GLY A C 1
ATOM 750 O O . GLY A 1 90 ? -10.863 -16.005 17.619 1.00 91.69 90 GLY A O 1
ATOM 751 N N . TYR A 1 91 ? -11.416 -15.613 15.476 1.00 92.56 91 TYR A N 1
ATOM 752 C CA . TYR A 1 91 ? -10.104 -15.108 15.048 1.00 92.56 91 TYR A CA 1
ATOM 753 C C . TYR A 1 91 ? -10.121 -13.613 14.710 1.00 92.56 91 TYR A C 1
ATOM 755 O O . TYR A 1 91 ? -9.157 -12.905 14.980 1.00 92.56 91 TYR A O 1
ATOM 763 N N . ALA A 1 92 ? -11.209 -13.136 14.100 1.00 92.75 92 ALA A N 1
ATOM 764 C CA . ALA A 1 92 ? -11.410 -11.735 13.750 1.00 92.75 92 ALA A CA 1
ATOM 765 C C . ALA A 1 92 ? -12.468 -11.085 14.649 1.00 92.75 92 ALA A C 1
ATOM 767 O O . ALA A 1 92 ? -13.470 -11.711 15.019 1.00 92.75 92 ALA A O 1
ATOM 768 N N . ASN A 1 93 ? -12.285 -9.793 14.918 1.00 92.75 93 ASN A N 1
ATOM 769 C CA . ASN A 1 93 ? -13.148 -8.990 15.782 1.00 92.75 93 ASN A CA 1
ATOM 770 C C . ASN A 1 93 ? -13.602 -7.718 15.057 1.00 92.75 93 ASN A C 1
ATOM 772 O O . ASN A 1 93 ? -13.056 -7.342 14.018 1.00 92.75 93 ASN A O 1
ATOM 776 N N . ILE A 1 94 ? -14.631 -7.057 15.595 1.00 92.75 94 ILE A N 1
ATOM 777 C CA . ILE A 1 94 ? -15.016 -5.720 15.137 1.00 92.75 94 ILE A CA 1
ATOM 778 C C . ILE A 1 94 ? -14.132 -4.707 15.863 1.00 92.75 94 ILE A C 1
ATOM 780 O O . ILE A 1 94 ? -14.219 -4.569 17.080 1.00 92.75 94 ILE A O 1
ATOM 784 N N . GLY A 1 95 ? -13.281 -4.015 15.112 1.00 91.06 95 GLY A N 1
ATOM 785 C CA . GLY A 1 95 ? -12.459 -2.912 15.591 1.00 91.06 95 GLY A CA 1
ATOM 786 C C . GLY A 1 95 ? -12.911 -1.571 15.016 1.00 91.06 95 GLY A C 1
ATOM 787 O O . GLY A 1 95 ? -13.703 -1.504 14.073 1.00 91.06 95 GLY A O 1
ATOM 788 N N . TYR A 1 96 ? -12.369 -0.488 15.569 1.00 91.38 96 TYR A N 1
ATOM 789 C CA . TYR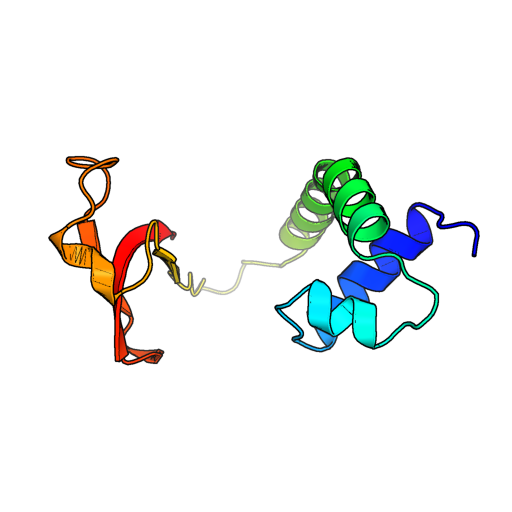 A 1 96 ? -12.608 0.877 15.106 1.00 91.38 96 TYR A CA 1
ATOM 790 C C . TYR A 1 96 ? -11.291 1.547 14.700 1.00 91.38 96 TYR A C 1
ATOM 792 O O . TYR A 1 96 ? -10.325 1.541 15.465 1.00 91.38 96 TYR A O 1
ATOM 800 N N . LYS A 1 97 ? -11.240 2.130 13.495 1.00 88.12 97 LYS A N 1
ATOM 801 C CA . LYS A 1 97 ? -10.121 2.973 13.047 1.00 88.12 97 LYS A CA 1
ATOM 802 C C . LYS A 1 97 ? -10.493 4.438 13.237 1.00 88.12 97 LYS A C 1
ATOM 804 O O . LYS A 1 97 ? -11.203 5.002 12.405 1.00 88.12 97 LYS A O 1
ATOM 809 N N . ALA A 1 98 ? -9.946 5.057 14.282 1.00 87.00 98 ALA A N 1
ATOM 810 C CA . ALA A 1 98 ? -10.245 6.439 14.656 1.00 87.00 98 ALA A CA 1
ATOM 811 C C . ALA A 1 98 ? -9.960 7.449 13.533 1.00 87.00 98 ALA A C 1
ATOM 813 O O . ALA A 1 98 ? -10.834 8.242 13.197 1.00 87.00 98 ALA A O 1
ATOM 814 N N . THR A 1 99 ? -8.798 7.360 12.876 1.00 85.06 99 THR A N 1
ATOM 815 C CA . THR A 1 99 ? -8.386 8.296 11.810 1.00 85.06 99 THR A CA 1
ATOM 816 C C . THR A 1 99 ? -9.376 8.360 10.650 1.00 85.06 99 THR A C 1
ATOM 818 O O . THR A 1 99 ? -9.603 9.422 10.084 1.00 85.06 99 THR A O 1
ATOM 821 N N . LYS A 1 100 ? -9.970 7.217 10.284 1.00 84.81 100 LYS A N 1
ATOM 822 C CA . LYS A 1 100 ? -10.948 7.128 9.188 1.00 84.81 100 LYS A CA 1
ATOM 823 C C . LYS A 1 100 ? -12.398 7.147 9.687 1.00 84.81 100 LYS A C 1
ATOM 825 O O . LYS A 1 100 ? -13.303 7.150 8.866 1.00 84.81 100 LYS A O 1
ATOM 830 N N . LYS A 1 101 ? -12.617 7.146 11.007 1.00 90.75 101 LYS A N 1
ATOM 831 C CA . LYS A 1 101 ? -13.926 7.023 11.665 1.00 90.75 101 LYS A CA 1
ATOM 832 C C . LYS A 1 101 ? -14.771 5.849 11.149 1.00 90.75 101 LYS A C 1
ATOM 834 O O . LYS A 1 101 ? -15.977 5.976 10.961 1.00 90.75 101 LYS A O 1
ATOM 839 N N . ILE A 1 102 ? -14.139 4.695 10.912 1.00 90.38 102 ILE A N 1
ATOM 840 C CA . ILE A 1 102 ? -14.815 3.494 10.390 1.00 90.38 102 ILE A CA 1
ATOM 841 C C . ILE A 1 102 ? -14.685 2.298 11.330 1.00 90.38 102 ILE A C 1
ATOM 843 O O . ILE A 1 102 ? -13.623 2.056 11.908 1.00 90.38 102 ILE A O 1
ATOM 847 N N . TYR A 1 103 ? -15.752 1.504 11.407 1.00 92.75 103 TYR A N 1
ATOM 848 C CA . TYR A 1 103 ? -15.720 0.164 11.986 1.00 92.75 103 TYR A CA 1
ATOM 849 C C . TYR A 1 103 ? -15.326 -0.865 10.929 1.00 92.75 103 TYR A C 1
ATOM 851 O O . TYR A 1 103 ? -15.790 -0.811 9.786 1.00 92.75 103 TYR A O 1
ATOM 859 N N . PHE A 1 104 ? -14.522 -1.845 11.319 1.00 93.69 104 PHE A N 1
ATOM 8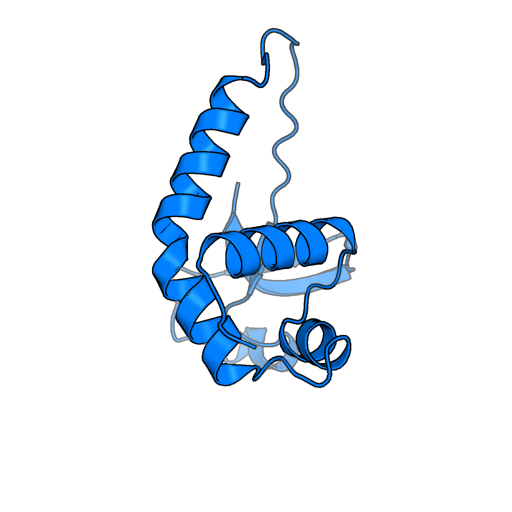60 C CA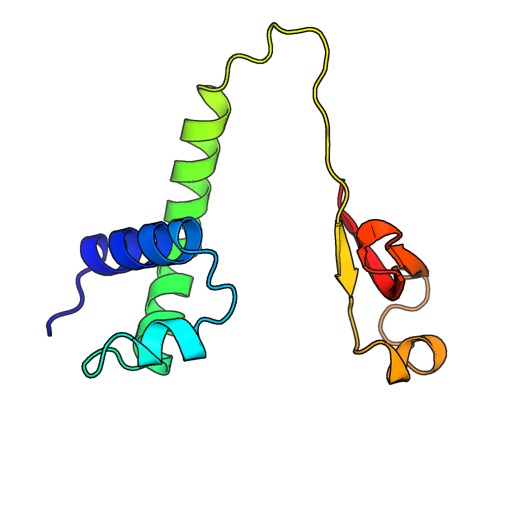 . PHE A 1 104 ? -14.119 -2.949 10.458 1.00 93.69 104 PHE A CA 1
ATOM 861 C C . PHE A 1 104 ? -14.246 -4.270 11.208 1.00 93.69 104 PHE A C 1
ATOM 863 O O . PHE A 1 104 ? -13.869 -4.358 12.370 1.00 93.69 104 PHE A O 1
ATOM 870 N N . TYR A 1 105 ? -14.748 -5.304 10.542 1.00 95.81 105 TYR A N 1
ATOM 871 C CA . TYR A 1 105 ? -14.578 -6.681 10.990 1.00 95.81 105 TYR A CA 1
ATOM 872 C C . TYR A 1 105 ? -13.301 -7.237 10.356 1.00 95.81 105 TYR A C 1
ATOM 874 O O . TYR A 1 105 ? -13.178 -7.228 9.128 1.00 95.81 105 TYR A O 1
ATOM 882 N N . GLY A 1 106 ? -12.330 -7.664 11.165 1.00 94.25 106 GLY A N 1
ATOM 883 C CA . GLY A 1 106 ? -11.051 -8.162 10.660 1.00 94.25 106 GLY A CA 1
ATOM 884 C C . GLY A 1 106 ? -9.941 -8.210 11.704 1.00 94.25 106 GLY A C 1
ATOM 885 O O . GLY A 1 106 ? -10.200 -8.393 12.893 1.00 94.25 106 GLY A O 1
ATOM 886 N N . PHE A 1 107 ? -8.706 -8.047 11.234 1.00 92.44 107 PHE A N 1
ATOM 887 C CA . PHE A 1 107 ? -7.493 -8.113 12.050 1.00 92.44 107 PHE A CA 1
ATOM 888 C C . PHE A 1 107 ? -6.878 -6.726 12.215 1.00 92.44 107 PHE A C 1
ATOM 890 O O . PHE A 1 107 ? -7.013 -5.870 11.340 1.00 92.44 107 PHE A O 1
ATOM 897 N N . LYS A 1 108 ? -6.186 -6.500 13.330 1.00 86.25 108 LYS A N 1
ATOM 898 C CA . LYS A 1 108 ? -5.359 -5.312 13.538 1.00 86.25 108 LYS A CA 1
ATOM 899 C C . LYS A 1 108 ? -3.903 -5.755 13.468 1.00 86.25 108 LYS A C 1
ATOM 901 O O . LYS A 1 108 ? -3.504 -6.627 14.231 1.00 86.25 108 LYS A O 1
ATOM 906 N N . VAL A 1 109 ? -3.157 -5.208 12.517 1.00 84.62 109 VAL A N 1
ATOM 907 C CA . VAL A 1 109 ? -1.724 -5.491 12.373 1.00 84.62 109 VAL A CA 1
ATOM 908 C C . VAL A 1 109 ? -0.965 -4.476 13.215 1.00 84.62 109 VAL A C 1
ATOM 910 O O . VAL A 1 109 ? -1.333 -3.300 13.201 1.00 84.62 109 VAL A O 1
ATOM 913 N N . HIS A 1 110 ? 0.027 -4.958 13.962 1.00 77.00 110 HIS A N 1
ATOM 914 C CA . HIS A 1 110 ? 1.026 -4.167 14.672 1.00 77.00 110 HIS A CA 1
ATOM 915 C C . HIS A 1 110 ? 2.311 -4.220 13.855 1.00 77.00 110 HIS A C 1
ATOM 917 O O . HIS A 1 110 ? 2.702 -5.342 13.467 1.00 77.00 110 HIS A O 1
#

pLDDT: mean 86.64, std 7.71, range [59.25, 95.81]

Sequence (110 aa):
MKTTDSLILALLIWQAKTGIESQRRFCECFNCLSHSRFNRRSRQLLQLIYQIRQEMNKKVDLNGQFLIIDSFPVPVCQPIRNYRAKIFRGYANIGYKATKKIYFYGFKVH

Radius of gyration: 18.05 Å; chains: 1; bounding box: 43×26×46 Å

Secondary structure (DSSP, 8-state):
----HHHHHHHHHHHHHHT---HHHHHHT-TT--HHHHHHHHHHTHHHHHHHHHHHHHTS---SS------EEEESS-GGGTTT--TTBTTBEEEEEGGGTEEEEEEEE-

Organism: NCBI:txid47770

Foldseek 3Di:
DPCDLVNLVVLVVVCVVVVPPDLVVSVVVPPPDDSVVSVVSCVVCVVVVVVVVVVVVVPPDPPDPDDDDDKDFDAPDDQVCQVPDCPCPPNWDWDADPVVRGIGTGDIDD